Protein AF-A0A958SVJ5-F1 (afdb_monomer)

Foldseek 3Di:
DDDPPPPPPPPDPPPDPPDDQQQWEKEWEAEAPQPDQWKWKDDPVVRDIDIWGADPRRITIDIGRDDFDKIWIGRPPDIDIATDDGRWYKYWYAYPVPGVVRTAIDGGRRD

Solvent-accessible surface area (backbone atoms only — not comparable to full-atom values): 6597 Å² total; per-residue (Å²): 137,91,81,85,80,76,82,81,79,82,76,76,89,75,81,74,76,78,72,74,80,51,76,29,21,42,44,35,37,41,32,44,75,59,83,51,64,39,35,35,44,34,23,84,90,80,66,47,76,44,82,44,66,40,45,96,83,26,37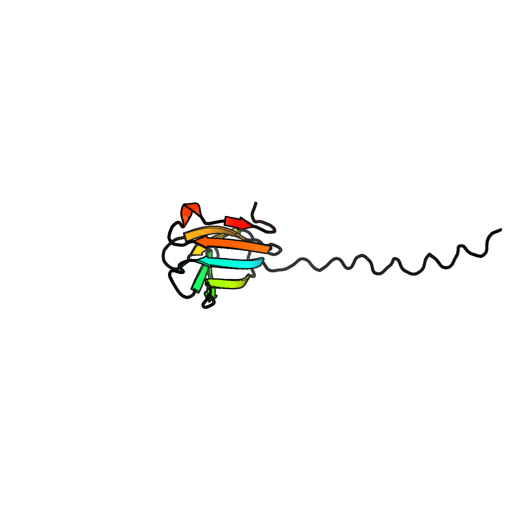,39,76,51,76,43,77,57,72,74,44,73,30,37,40,33,38,86,85,57,72,49,76,47,68,44,38,46,56,24,38,36,36,36,40,33,33,63,89,44,42,90,83,40,60,44,64,36,64,47,75,44,124

Mean predicted aligned error: 7.95 Å

Sequence (111 aa):
MKKLLIIALGLSILACKEEAPKDYVELTGKITNKYGDSIFIQNRGTGYFKSIPLKEDGSFNDTLKVEPGVYTFFDGNETTNLYLKNGYDINMSLDTKMFDETVKYSGTGSE

pLDDT: mean 89.7, std 15.98, range [45.78, 98.69]

Radius of gyration: 21.02 Å; Cα contacts (8 Å, |Δi|>4): 209; chains: 1; bounding box: 38×46×66 Å

Structure (mmCIF, N/CA/C/O backbone):
data_AF-A0A958SVJ5-F1
#
_entry.id   AF-A0A958SVJ5-F1
#
loop_
_atom_site.group_PDB
_atom_site.id
_atom_site.type_symbol
_atom_site.label_atom_id
_atom_site.label_alt_id
_atom_site.label_comp_id
_atom_site.label_asym_id
_atom_site.label_entity_id
_atom_site.label_seq_id
_atom_site.pdbx_PDB_ins_code
_atom_site.Cartn_x
_atom_site.Cartn_y
_atom_site.Cartn_z
_atom_site.occupancy
_atom_site.B_iso_or_equiv
_atom_site.auth_seq_id
_atom_site.auth_comp_id
_atom_site.auth_asym_id
_atom_site.auth_atom_id
_atom_site.pdbx_PDB_model_num
ATOM 1 N N . MET A 1 1 ? -22.305 -37.616 -50.414 1.00 49.81 1 MET A N 1
ATOM 2 C CA . MET A 1 1 ? -21.046 -37.411 -49.660 1.00 49.81 1 MET A CA 1
ATOM 3 C C . MET A 1 1 ? -20.447 -36.051 -50.022 1.00 49.81 1 MET A C 1
ATOM 5 O O . MET A 1 1 ? -20.463 -35.709 -51.196 1.00 49.81 1 MET A O 1
ATOM 9 N N . LYS A 1 2 ? -19.890 -35.333 -49.034 1.00 45.78 2 LYS A N 1
ATOM 10 C CA . LYS A 1 2 ? -18.906 -34.236 -49.190 1.00 45.78 2 LYS A CA 1
ATOM 11 C C . LYS A 1 2 ? -19.368 -32.863 -49.729 1.00 45.78 2 LYS A C 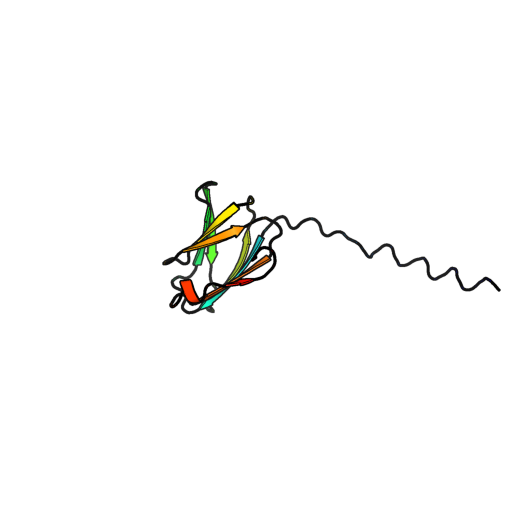1
ATOM 13 O O . LYS A 1 2 ? -18.725 -32.367 -50.641 1.00 45.78 2 LYS A O 1
ATOM 18 N N . LYS A 1 3 ? -20.395 -32.191 -49.185 1.00 48.78 3 LYS A N 1
ATOM 19 C CA . LYS A 1 3 ? -20.558 -30.727 -49.443 1.00 48.78 3 LYS A CA 1
ATOM 20 C C . LYS A 1 3 ? -20.996 -29.853 -48.257 1.00 48.78 3 LYS A C 1
ATOM 22 O O . LYS A 1 3 ? -21.099 -28.648 -48.423 1.00 48.78 3 LYS A O 1
ATOM 27 N N . LEU A 1 4 ? -21.183 -30.413 -47.059 1.00 51.22 4 LEU A N 1
ATOM 28 C CA . LEU A 1 4 ? -21.632 -29.652 -45.877 1.00 51.22 4 LEU A CA 1
ATOM 29 C C . LEU A 1 4 ? -20.542 -29.420 -44.814 1.00 51.22 4 LEU A C 1
ATOM 31 O O . LEU A 1 4 ? -20.840 -28.951 -43.726 1.00 51.22 4 LEU A O 1
ATOM 35 N N . LEU A 1 5 ? -19.275 -29.717 -45.118 1.00 52.84 5 LEU A N 1
ATOM 36 C CA . LEU A 1 5 ? -18.173 -29.651 -44.143 1.00 52.84 5 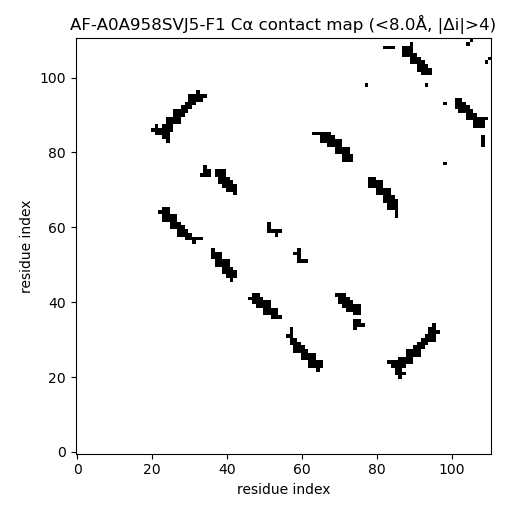LEU A CA 1
ATOM 37 C C . LEU A 1 5 ? -17.290 -28.392 -44.238 1.00 52.84 5 LEU A C 1
ATOM 39 O O . LEU A 1 5 ? -16.290 -28.317 -43.538 1.00 52.84 5 LEU A O 1
ATOM 43 N N . ILE A 1 6 ? -17.619 -27.406 -45.082 1.00 52.81 6 ILE A N 1
ATOM 44 C CA . ILE A 1 6 ? -16.683 -26.302 -45.399 1.00 52.81 6 ILE A CA 1
ATOM 45 C C . ILE A 1 6 ? -17.020 -24.972 -44.688 1.00 52.81 6 ILE A C 1
ATOM 47 O O . ILE A 1 6 ? -16.214 -24.052 -44.705 1.00 52.81 6 ILE A O 1
ATOM 51 N N . ILE A 1 7 ? -18.151 -24.854 -43.981 1.00 51.66 7 ILE A N 1
ATOM 52 C CA . ILE A 1 7 ? -18.566 -23.567 -43.371 1.00 51.66 7 ILE A CA 1
ATOM 53 C C . ILE A 1 7 ? -18.171 -23.445 -41.880 1.00 51.66 7 ILE A C 1
ATOM 55 O O . ILE A 1 7 ? -18.366 -22.405 -41.264 1.00 51.66 7 ILE A O 1
ATOM 59 N N . ALA A 1 8 ? -17.535 -24.461 -41.287 1.00 51.41 8 ALA A N 1
ATOM 60 C CA . ALA A 1 8 ? -17.154 -24.437 -39.866 1.00 51.41 8 ALA A CA 1
ATOM 61 C C . ALA A 1 8 ? -15.734 -23.896 -39.579 1.00 51.41 8 ALA A C 1
ATOM 63 O O . ALA A 1 8 ? -15.308 -23.909 -38.429 1.00 51.41 8 ALA A O 1
ATOM 64 N N . LEU A 1 9 ? -14.984 -23.431 -40.588 1.00 53.94 9 LEU A N 1
ATOM 65 C CA . LEU A 1 9 ? -13.553 -23.103 -40.437 1.00 53.94 9 LEU A CA 1
ATOM 66 C C . LEU A 1 9 ? -13.235 -21.600 -40.285 1.00 53.94 9 LEU A C 1
ATOM 68 O O . LEU A 1 9 ? -12.069 -21.228 -40.242 1.00 53.94 9 LEU A O 1
ATOM 72 N N . GLY A 1 10 ? -14.247 -20.728 -40.233 1.00 55.62 10 GLY A N 1
ATOM 73 C CA . GLY A 1 10 ? -14.058 -19.277 -40.381 1.00 55.62 10 GLY A CA 1
ATOM 74 C C . GLY A 1 10 ? -14.039 -18.421 -39.108 1.00 55.62 10 GLY A C 1
ATOM 75 O O . GLY A 1 10 ? -13.880 -17.213 -39.236 1.00 55.62 10 GLY A O 1
ATOM 76 N N . LEU A 1 11 ? -14.223 -18.978 -37.903 1.00 55.19 11 LEU A N 1
ATOM 77 C CA . LEU A 1 11 ? -14.429 -18.166 -36.682 1.00 55.19 11 LEU A CA 1
ATOM 78 C C . LEU A 1 11 ? -13.370 -18.305 -35.573 1.00 55.19 11 LEU A C 1
ATOM 80 O O . LEU A 1 11 ? -13.531 -17.705 -34.515 1.00 55.19 11 LEU A O 1
ATOM 84 N N . SER A 1 12 ? -12.270 -19.032 -35.774 1.00 58.00 12 SER A N 1
ATOM 85 C CA . SER A 1 12 ? -11.316 -19.311 -34.683 1.00 58.00 12 SER A CA 1
ATOM 86 C C . SER A 1 12 ? -10.185 -18.286 -34.483 1.00 58.00 12 SER A C 1
ATOM 88 O O . SER A 1 12 ? -9.419 -18.427 -33.535 1.00 58.00 12 SER A O 1
ATOM 90 N N . ILE A 1 13 ? -10.065 -17.232 -35.300 1.00 58.31 13 ILE A N 1
ATOM 91 C CA . ILE A 1 13 ? -8.898 -16.318 -35.257 1.00 58.31 13 ILE A CA 1
ATOM 92 C C . ILE A 1 13 ? -9.007 -15.116 -34.298 1.00 58.31 13 ILE A C 1
ATOM 94 O O . ILE A 1 13 ? -8.109 -14.281 -34.281 1.00 58.31 13 ILE A O 1
ATOM 98 N N . LEU A 1 14 ? -10.053 -15.010 -33.472 1.00 56.81 14 LEU A N 1
ATOM 99 C CA . LEU A 1 14 ? -10.176 -13.914 -32.489 1.00 56.81 14 LEU A CA 1
ATOM 100 C C . LEU A 1 14 ? -9.857 -14.321 -31.037 1.00 56.81 14 LEU A C 1
ATOM 102 O O . LEU A 1 14 ? -9.978 -13.492 -30.142 1.00 56.81 14 LEU A O 1
ATOM 106 N N . ALA A 1 15 ? -9.448 -15.569 -30.781 1.00 59.38 15 ALA A N 1
ATOM 107 C CA . ALA A 1 15 ? -9.427 -16.121 -29.420 1.00 59.38 15 ALA A CA 1
ATOM 108 C C . ALA A 1 15 ? -8.140 -15.897 -28.596 1.00 59.38 15 ALA A C 1
ATOM 110 O O . ALA A 1 15 ? -8.130 -16.249 -27.423 1.00 59.38 15 ALA A O 1
ATOM 111 N N . CYS A 1 16 ? -7.086 -15.284 -29.138 1.00 60.28 16 CYS A N 1
ATOM 112 C CA . CYS A 1 16 ? -5.904 -14.921 -28.346 1.00 60.28 16 CYS A CA 1
ATOM 113 C C . CYS A 1 16 ? -5.418 -13.522 -28.724 1.00 60.28 16 CYS A C 1
ATOM 115 O O . CYS A 1 16 ? -4.459 -13.358 -29.474 1.00 60.28 16 CYS A O 1
ATOM 117 N N . LYS A 1 17 ? -6.075 -12.493 -28.185 1.00 59.28 17 LYS A N 1
ATOM 118 C CA . LYS A 1 17 ? -5.341 -11.269 -27.864 1.00 59.28 17 LYS A CA 1
ATOM 119 C C . LYS A 1 17 ? -4.540 -11.610 -26.611 1.00 59.28 17 LYS A C 1
ATOM 121 O O . LYS A 1 17 ? -5.125 -11.706 -25.540 1.00 59.28 17 LYS A O 1
ATOM 126 N N . GLU A 1 18 ? -3.241 -11.866 -26.754 1.00 64.56 18 GLU A N 1
ATOM 127 C CA . GLU A 1 18 ? -2.346 -11.757 -25.602 1.00 64.56 18 GLU A CA 1
ATOM 128 C C . GLU A 1 18 ? -2.477 -10.316 -25.107 1.00 64.56 18 GLU A C 1
ATOM 130 O O . GLU A 1 18 ? -2.146 -9.365 -25.822 1.00 64.56 18 GLU A O 1
ATOM 135 N N . GLU A 1 19 ? -3.090 -10.142 -23.938 1.00 69.38 19 GLU A N 1
ATOM 136 C CA . GLU A 1 19 ? -3.113 -8.847 -23.279 1.00 69.38 19 GLU A CA 1
ATOM 137 C C . GLU A 1 19 ? -1.660 -8.446 -23.025 1.00 69.38 19 GLU A C 1
ATOM 139 O O . GLU A 1 19 ? -0.852 -9.255 -22.562 1.00 69.38 19 GLU A O 1
ATOM 144 N N . ALA A 1 20 ? -1.304 -7.216 -23.405 1.00 77.00 20 ALA A N 1
ATOM 145 C CA . ALA A 1 20 ? 0.040 -6.714 -23.164 1.00 77.00 20 ALA A CA 1
ATOM 146 C C . ALA A 1 20 ? 0.372 -6.878 -21.668 1.00 77.00 20 ALA A C 1
ATOM 148 O O . ALA A 1 20 ? -0.512 -6.633 -20.840 1.00 77.00 20 ALA A O 1
ATOM 149 N N . PRO A 1 21 ? 1.608 -7.277 -21.310 1.00 83.25 21 PRO A N 1
ATOM 150 C CA . PRO A 1 21 ? 1.977 -7.466 -19.915 1.00 83.25 21 PRO A CA 1
ATOM 151 C C . PRO A 1 21 ? 1.639 -6.217 -19.105 1.00 83.25 21 PRO A C 1
ATOM 153 O O . PRO A 1 21 ? 2.061 -5.113 -19.456 1.00 83.25 21 PRO A O 1
ATOM 156 N N . LYS A 1 22 ? 0.864 -6.397 -18.035 1.00 92.69 22 LYS A N 1
ATOM 157 C CA . LYS A 1 22 ? 0.454 -5.313 -17.142 1.00 92.69 22 LYS A CA 1
ATOM 158 C C . LYS A 1 22 ? 1.706 -4.650 -16.552 1.00 92.69 22 LYS A C 1
ATOM 160 O O . LYS A 1 22 ? 2.490 -5.290 -15.857 1.00 92.69 22 LYS A O 1
ATOM 165 N N . ASP A 1 23 ? 1.910 -3.368 -16.856 1.00 96.38 23 ASP A N 1
ATOM 166 C CA . ASP A 1 23 ? 3.134 -2.611 -16.537 1.00 96.38 23 ASP A CA 1
ATOM 167 C C . ASP A 1 23 ? 3.052 -1.853 -15.198 1.00 96.38 23 ASP A C 1
ATOM 169 O O . ASP A 1 23 ? 3.800 -0.906 -14.952 1.00 96.38 23 ASP A O 1
ATOM 173 N N . TYR A 1 24 ? 2.142 -2.281 -14.325 1.00 97.81 24 TYR A N 1
ATOM 174 C CA . TYR A 1 24 ? 1.919 -1.735 -12.992 1.00 97.81 24 TYR A CA 1
ATOM 175 C C . TYR A 1 24 ? 1.449 -2.830 -12.032 1.00 97.81 24 TYR A C 1
ATOM 177 O O . TYR A 1 24 ? 0.972 -3.884 -12.450 1.00 97.81 24 TYR A O 1
ATOM 185 N N . VAL A 1 25 ? 1.582 -2.574 -10.737 1.00 98.38 25 VAL A N 1
ATOM 186 C CA . VAL A 1 25 ? 0.889 -3.313 -9.680 1.00 98.38 25 VAL A CA 1
ATOM 187 C C . VAL A 1 25 ? -0.473 -2.680 -9.464 1.00 98.38 25 VAL A C 1
ATOM 189 O O . VAL A 1 25 ? -0.560 -1.460 -9.335 1.00 98.38 25 VAL A O 1
ATOM 192 N N . GLU A 1 26 ? -1.524 -3.481 -9.379 1.00 98.38 26 GLU A N 1
ATOM 193 C CA . GLU A 1 26 ? -2.793 -3.045 -8.803 1.00 98.38 26 GLU A CA 1
ATOM 194 C C . GLU A 1 26 ? -2.791 -3.374 -7.315 1.00 98.38 26 GLU A C 1
ATOM 196 O O . GLU A 1 26 ? -2.702 -4.537 -6.928 1.00 98.38 26 GLU A O 1
ATOM 201 N N . LEU A 1 27 ? -2.823 -2.337 -6.479 1.00 98.62 27 LEU A N 1
ATOM 202 C CA . LEU A 1 27 ? -2.820 -2.477 -5.033 1.00 98.62 27 LEU A CA 1
ATOM 203 C C . LEU A 1 27 ? -4.167 -2.011 -4.488 1.00 98.62 27 LEU A C 1
ATOM 205 O O . LEU A 1 27 ? -4.518 -0.832 -4.550 1.00 98.62 27 LEU A O 1
ATOM 209 N N . THR A 1 28 ? -4.902 -2.950 -3.911 1.00 98.69 28 THR A N 1
ATOM 210 C CA . THR A 1 28 ? -6.212 -2.719 -3.304 1.00 98.69 28 THR A CA 1
ATOM 211 C C . THR A 1 28 ? -6.199 -3.135 -1.847 1.00 98.69 28 THR A C 1
ATOM 213 O O . THR A 1 28 ? -5.373 -3.940 -1.417 1.00 98.69 28 THR A O 1
ATOM 216 N N . GLY A 1 29 ? -7.140 -2.619 -1.067 1.00 98.25 29 GLY A N 1
ATOM 217 C CA . GLY A 1 29 ? -7.329 -3.156 0.265 1.00 98.25 29 GLY A CA 1
ATOM 218 C C . GLY A 1 29 ? -8.392 -2.472 1.095 1.00 98.25 29 GLY A C 1
ATOM 219 O O . GLY A 1 29 ? -9.063 -1.527 0.668 1.00 98.25 29 GLY A O 1
ATOM 220 N N . LYS A 1 30 ? -8.542 -2.997 2.308 1.00 98.56 30 LYS A N 1
ATOM 221 C CA . LYS A 1 30 ? -9.494 -2.540 3.315 1.00 98.56 30 LYS A CA 1
ATOM 222 C C . LYS A 1 30 ? -8.836 -2.545 4.687 1.00 98.56 30 LYS A C 1
ATOM 224 O O . LYS A 1 30 ? -8.352 -3.581 5.137 1.00 98.56 30 LYS A O 1
ATOM 229 N N . ILE A 1 31 ? -8.879 -1.394 5.350 1.00 98.25 31 ILE A N 1
ATOM 230 C CA . ILE A 1 31 ? -8.333 -1.202 6.692 1.00 98.25 31 ILE A CA 1
ATOM 231 C C . ILE A 1 31 ? -9.472 -0.865 7.651 1.00 98.25 31 ILE A C 1
ATOM 233 O O . ILE A 1 31 ? -10.205 0.102 7.433 1.00 98.25 31 ILE A O 1
ATOM 237 N N . THR A 1 32 ? -9.632 -1.645 8.716 1.00 98.19 32 THR A N 1
ATOM 238 C CA . THR A 1 32 ? -10.515 -1.311 9.841 1.00 98.19 32 THR A CA 1
ATOM 239 C C . THR A 1 32 ? -9.729 -0.601 10.937 1.00 98.19 32 THR A C 1
ATOM 241 O O . THR A 1 32 ? -8.520 -0.769 11.063 1.00 98.19 32 THR A O 1
ATOM 244 N N . ASN A 1 33 ? -10.420 0.241 11.716 1.00 96.88 33 ASN A N 1
ATOM 245 C CA . ASN A 1 33 ? -9.809 1.076 12.758 1.00 96.88 33 ASN A CA 1
ATOM 246 C C . ASN A 1 33 ? -8.656 1.973 12.242 1.00 96.88 33 ASN A C 1
ATOM 248 O O . ASN A 1 33 ? -7.711 2.233 12.981 1.00 96.88 33 ASN A O 1
ATOM 252 N N . LYS A 1 34 ? -8.731 2.452 10.987 1.00 94.62 34 LYS A N 1
ATOM 253 C CA . LYS A 1 34 ? -7.667 3.229 10.319 1.00 94.62 34 LYS A CA 1
ATOM 254 C C . LYS A 1 34 ? -7.003 4.270 11.239 1.00 94.62 34 LYS A C 1
ATOM 256 O O . LYS A 1 34 ? -7.694 5.048 11.894 1.00 94.62 34 LYS A O 1
ATOM 261 N N . TYR A 1 35 ? -5.669 4.277 11.270 1.00 93.94 35 TYR A N 1
ATOM 262 C CA . TYR A 1 35 ? -4.894 5.202 12.102 1.00 93.94 35 TYR A CA 1
ATOM 263 C C . TYR A 1 35 ? -4.884 6.629 11.533 1.00 93.94 35 TYR A C 1
ATOM 265 O O . TYR A 1 35 ? -5.040 7.602 12.269 1.00 93.94 35 TYR A O 1
ATOM 273 N N . GLY A 1 36 ? -4.749 6.754 10.212 1.00 93.69 36 GLY A N 1
ATOM 274 C CA . GLY A 1 36 ? -4.818 8.022 9.489 1.00 93.69 36 GLY A CA 1
ATOM 275 C C . GLY A 1 36 ? -5.687 7.930 8.237 1.00 93.69 36 GLY A C 1
ATOM 276 O O . GLY A 1 36 ? -6.319 6.911 7.967 1.00 93.69 36 GLY A O 1
ATOM 277 N N . ASP A 1 37 ? -5.699 9.001 7.445 1.00 97.12 37 ASP A N 1
ATOM 278 C CA . ASP A 1 37 ? -6.479 9.086 6.201 1.00 97.12 37 ASP A CA 1
ATOM 279 C C . ASP A 1 37 ? -5.696 8.656 4.955 1.00 97.12 37 ASP A C 1
ATOM 281 O O . ASP A 1 37 ? -6.158 8.820 3.826 1.00 97.12 37 ASP A O 1
ATOM 285 N N . SER A 1 38 ? -4.484 8.131 5.115 1.00 98.19 38 SER A N 1
ATOM 286 C CA . SER A 1 38 ? -3.652 7.658 4.009 1.00 98.19 38 SER A CA 1
ATOM 287 C C . SER A 1 38 ? -2.705 6.565 4.474 1.00 98.19 38 SER A C 1
ATOM 289 O O . SER A 1 38 ? -2.310 6.538 5.638 1.00 98.19 38 SER A O 1
ATOM 291 N N . ILE A 1 39 ? -2.309 5.709 3.538 1.00 98.50 39 ILE A N 1
ATOM 292 C CA . ILE A 1 39 ? -1.190 4.783 3.701 1.00 98.50 39 ILE A CA 1
ATOM 293 C C . ILE A 1 39 ? -0.053 5.172 2.771 1.00 98.50 39 ILE A C 1
ATOM 295 O O . ILE A 1 39 ? -0.243 5.905 1.795 1.00 98.50 39 ILE A O 1
ATOM 299 N N . PHE A 1 40 ? 1.138 4.669 3.065 1.00 98.56 40 PHE A N 1
ATOM 300 C CA . PHE A 1 40 ? 2.349 5.010 2.339 1.00 98.56 40 PHE A CA 1
ATOM 301 C C . PHE A 1 40 ? 3.067 3.752 1.867 1.00 98.56 40 PHE A C 1
ATOM 303 O O . PHE A 1 40 ? 3.338 2.854 2.662 1.00 98.56 40 PHE A O 1
ATOM 310 N N . ILE A 1 41 ? 3.417 3.720 0.582 1.00 98.69 41 ILE A N 1
ATOM 311 C CA . ILE A 1 41 ? 4.244 2.676 -0.028 1.00 98.69 41 ILE A CA 1
ATOM 312 C C . ILE A 1 41 ? 5.614 3.263 -0.331 1.00 98.69 41 ILE A C 1
ATOM 314 O O . ILE A 1 41 ? 5.723 4.275 -1.027 1.00 98.69 41 ILE A O 1
ATOM 318 N N . GLN A 1 42 ? 6.664 2.645 0.201 1.00 98.31 42 GLN A N 1
ATOM 319 C CA . GLN A 1 42 ? 8.007 3.218 0.175 1.00 98.31 42 GLN A CA 1
ATOM 320 C C . GLN A 1 42 ? 9.062 2.172 -0.168 1.00 98.31 42 GLN A C 1
ATOM 322 O O . GLN A 1 42 ? 8.989 1.036 0.286 1.00 98.31 42 GLN A O 1
ATOM 327 N N . ASN A 1 43 ? 10.091 2.569 -0.910 1.00 98.25 43 ASN A N 1
ATOM 328 C CA . ASN A 1 43 ? 11.322 1.797 -1.044 1.00 98.25 43 ASN A CA 1
ATOM 329 C C . ASN A 1 43 ? 12.505 2.750 -0.883 1.00 98.25 43 ASN A C 1
ATOM 331 O O . ASN A 1 43 ? 12.812 3.548 -1.765 1.00 98.25 43 ASN A O 1
ATOM 335 N N . ARG A 1 44 ? 13.175 2.673 0.272 1.00 94.00 44 ARG A N 1
ATOM 336 C CA . ARG A 1 44 ? 14.303 3.558 0.602 1.00 94.00 44 ARG A CA 1
ATOM 337 C C . ARG A 1 44 ? 15.525 3.326 -0.289 1.00 94.00 44 ARG A C 1
ATOM 339 O O . ARG A 1 44 ? 16.301 4.253 -0.475 1.00 94.00 44 ARG A O 1
ATOM 346 N N . GLY A 1 45 ? 15.689 2.119 -0.835 1.00 95.50 45 GLY A N 1
ATOM 347 C CA . GLY A 1 45 ? 16.797 1.785 -1.731 1.00 95.50 45 GLY A CA 1
ATOM 348 C C . GLY A 1 45 ? 16.679 2.464 -3.095 1.00 95.50 45 GLY A C 1
ATOM 349 O O . GLY A 1 45 ? 17.687 2.871 -3.661 1.00 95.50 45 GLY A O 1
ATOM 350 N N . THR A 1 46 ? 15.453 2.628 -3.600 1.00 96.25 46 THR A N 1
ATOM 351 C CA . THR A 1 46 ? 15.175 3.301 -4.882 1.00 96.25 46 THR A CA 1
ATOM 352 C C . THR A 1 46 ? 14.722 4.754 -4.725 1.00 96.25 46 THR A C 1
ATOM 354 O O . THR A 1 46 ? 14.654 5.484 -5.710 1.00 96.25 46 THR A O 1
ATOM 357 N N . GLY A 1 47 ? 14.396 5.187 -3.502 1.00 97.06 47 GLY A N 1
ATOM 358 C CA . GLY A 1 47 ? 13.795 6.495 -3.225 1.00 97.06 47 GLY A CA 1
ATOM 359 C C . GLY A 1 47 ? 12.306 6.578 -3.580 1.00 97.06 47 GLY A C 1
ATOM 360 O O . GLY A 1 47 ? 11.736 7.667 -3.564 1.00 97.06 47 GLY A O 1
ATOM 361 N N . TYR A 1 48 ? 11.665 5.451 -3.902 1.00 98.31 48 TYR A N 1
ATOM 362 C CA . TYR A 1 48 ? 10.242 5.413 -4.224 1.00 98.31 48 TYR A CA 1
ATOM 363 C C . TYR A 1 48 ? 9.386 5.793 -3.014 1.00 98.31 48 TYR A C 1
ATOM 365 O O . TYR A 1 48 ? 9.580 5.267 -1.914 1.00 98.31 48 TYR A O 1
ATOM 373 N N . PHE A 1 49 ? 8.385 6.639 -3.248 1.00 98.19 49 PHE A N 1
ATOM 374 C CA . PHE A 1 49 ? 7.387 7.026 -2.262 1.00 98.19 49 PHE A CA 1
ATOM 375 C C . PHE A 1 49 ? 6.036 7.254 -2.945 1.00 98.19 49 PHE A C 1
ATOM 377 O O . PHE A 1 49 ? 5.943 8.008 -3.915 1.00 98.19 49 PHE A O 1
ATOM 384 N N . LYS A 1 50 ? 4.978 6.643 -2.413 1.00 98.38 50 LYS A N 1
ATOM 385 C CA . LYS A 1 50 ? 3.592 6.874 -2.824 1.00 98.38 50 LYS A CA 1
ATOM 386 C C . LYS A 1 50 ? 2.721 7.041 -1.585 1.00 98.38 50 LYS A C 1
ATOM 388 O O . LYS A 1 50 ? 2.766 6.197 -0.697 1.00 98.38 50 LYS A O 1
ATOM 393 N N . SER A 1 51 ? 1.923 8.105 -1.554 1.00 98.50 51 SER A N 1
ATOM 394 C CA . SER A 1 51 ? 0.821 8.273 -0.601 1.00 98.50 51 SER A CA 1
ATOM 395 C C . SER A 1 51 ? -0.482 7.858 -1.276 1.00 98.50 51 SER A C 1
ATOM 397 O O . SER A 1 51 ? -0.731 8.277 -2.409 1.00 98.50 51 SER A O 1
ATOM 399 N N . ILE A 1 52 ? -1.283 7.036 -0.601 1.00 98.62 52 ILE A N 1
ATOM 400 C CA . ILE A 1 52 ? -2.558 6.523 -1.105 1.00 98.62 52 ILE A CA 1
ATOM 401 C C . ILE A 1 52 ? -3.651 6.894 -0.097 1.00 98.62 52 ILE A C 1
ATOM 403 O O . ILE A 1 52 ? -3.615 6.401 1.035 1.00 98.62 52 ILE A O 1
ATOM 407 N N . PRO A 1 53 ? -4.618 7.752 -0.467 1.00 98.38 53 PRO A N 1
ATOM 408 C CA . PRO A 1 53 ? -5.687 8.147 0.435 1.00 98.38 53 PRO A CA 1
ATOM 409 C C . PRO A 1 53 ? -6.638 6.981 0.711 1.00 98.38 53 PRO A C 1
ATOM 411 O O . PRO A 1 53 ? -7.013 6.226 -0.190 1.00 98.38 53 PRO A O 1
ATOM 414 N N . LEU A 1 54 ? -7.066 6.872 1.964 1.00 98.44 54 LEU A N 1
ATOM 415 C CA . LEU A 1 54 ? -8.126 5.966 2.378 1.00 98.44 54 LEU A CA 1
ATOM 416 C C . LEU A 1 54 ? -9.480 6.649 2.191 1.00 98.44 54 LEU A C 1
ATOM 418 O O . LEU A 1 54 ? -9.656 7.825 2.513 1.00 98.44 54 LEU A O 1
ATOM 422 N N . LYS A 1 55 ? -10.475 5.894 1.729 1.00 98.50 55 LYS A N 1
ATOM 423 C CA . LYS A 1 55 ? -11.871 6.335 1.792 1.00 98.50 55 LYS A CA 1
ATOM 424 C C . LYS A 1 55 ? -12.350 6.373 3.248 1.00 98.50 55 LYS A C 1
ATOM 426 O O . LYS A 1 55 ? -11.702 5.846 4.154 1.00 98.50 55 LYS A O 1
ATOM 431 N N . GLU A 1 56 ? -13.514 6.978 3.480 1.00 97.56 56 GLU A N 1
ATOM 432 C CA . GLU A 1 56 ? -14.135 7.042 4.814 1.00 97.56 56 GLU A CA 1
ATOM 433 C C . GLU A 1 56 ? -14.317 5.648 5.428 1.00 97.56 56 GLU A C 1
ATOM 435 O O . GLU A 1 56 ? -14.036 5.438 6.604 1.00 97.56 56 GLU A O 1
ATOM 440 N N . ASP A 1 57 ? -14.679 4.672 4.597 1.00 97.50 57 ASP A N 1
ATOM 441 C CA . ASP A 1 57 ? -14.843 3.282 5.001 1.00 97.50 57 ASP A CA 1
ATOM 442 C C . ASP A 1 57 ? -13.510 2.527 5.193 1.00 97.50 57 ASP A C 1
ATOM 444 O O . ASP A 1 57 ? -13.529 1.340 5.510 1.00 97.50 57 ASP A O 1
ATOM 448 N N . GLY A 1 58 ? -12.361 3.167 4.966 1.00 98.25 58 GLY A N 1
ATOM 449 C CA . GLY A 1 58 ? -11.032 2.562 5.071 1.00 98.25 58 GLY A CA 1
ATOM 450 C C . GLY A 1 58 ? -10.602 1.732 3.859 1.00 98.25 58 GLY A C 1
ATOM 451 O O . GLY A 1 58 ? -9.567 1.069 3.915 1.00 98.25 58 GLY A O 1
ATOM 452 N N . SER A 1 59 ? -11.375 1.721 2.766 1.00 98.62 59 SER A N 1
ATOM 453 C CA . SER A 1 59 ? -10.942 1.080 1.518 1.00 98.62 59 SER A CA 1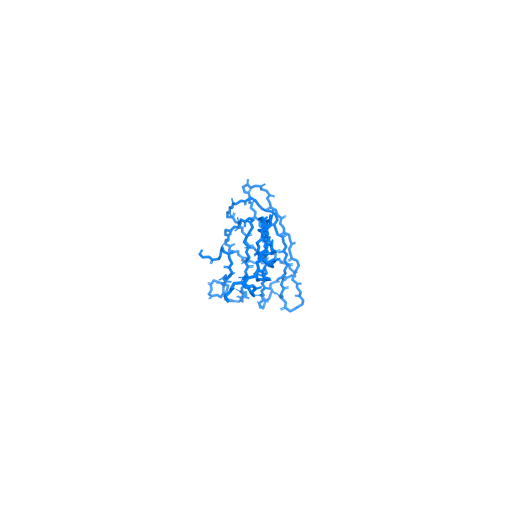
ATOM 454 C C . SER A 1 59 ? -9.975 1.959 0.725 1.00 98.62 59 SER A C 1
ATOM 456 O O . SER A 1 59 ? -10.057 3.190 0.764 1.00 98.62 59 SER A O 1
ATOM 458 N N . PHE A 1 60 ? -9.084 1.325 -0.035 1.00 98.62 60 PHE A N 1
ATOM 459 C CA . PHE A 1 60 ? -8.182 1.995 -0.968 1.00 98.62 60 PHE A CA 1
ATOM 460 C C . PHE A 1 60 ? -7.961 1.169 -2.236 1.00 98.62 60 PHE A C 1
ATOM 462 O O . PHE A 1 60 ? -8.145 -0.049 -2.254 1.00 98.62 60 PHE A O 1
ATOM 469 N N . ASN A 1 61 ? -7.601 1.863 -3.313 1.00 98.31 61 ASN A N 1
ATOM 470 C CA . ASN A 1 61 ? -7.220 1.280 -4.594 1.00 98.31 61 ASN A CA 1
ATOM 471 C C . ASN A 1 61 ? -6.282 2.257 -5.308 1.00 98.31 61 ASN A C 1
ATOM 473 O O . ASN A 1 61 ? -6.617 3.437 -5.429 1.00 98.31 61 ASN A O 1
ATOM 477 N N . ASP A 1 62 ? -5.135 1.773 -5.769 1.00 98.56 62 ASP A N 1
ATOM 478 C CA . ASP A 1 62 ? -4.203 2.534 -6.592 1.00 98.56 62 ASP A CA 1
ATOM 479 C C . ASP A 1 62 ? -3.408 1.605 -7.526 1.00 98.56 62 ASP A C 1
ATOM 481 O O . ASP A 1 62 ? -3.304 0.396 -7.319 1.00 98.56 62 ASP A O 1
ATOM 485 N N . THR A 1 63 ? -2.789 2.201 -8.539 1.00 98.12 63 THR A N 1
ATOM 486 C CA . THR A 1 63 ? -1.849 1.544 -9.446 1.00 98.12 63 THR A CA 1
ATOM 487 C C . THR A 1 63 ? -0.433 2.051 -9.198 1.00 98.12 63 THR A C 1
ATOM 489 O O . THR A 1 63 ? -0.191 3.263 -9.150 1.00 98.12 63 THR A O 1
ATOM 492 N N . LEU A 1 64 ? 0.527 1.138 -9.069 1.00 98.31 64 LEU A N 1
ATOM 493 C CA . LEU A 1 64 ? 1.916 1.452 -8.741 1.00 98.31 64 LEU A CA 1
ATOM 494 C C . LEU A 1 64 ? 2.837 0.982 -9.864 1.00 98.31 64 LEU A C 1
ATOM 496 O O . LEU A 1 64 ? 2.950 -0.212 -10.115 1.00 98.31 64 LEU A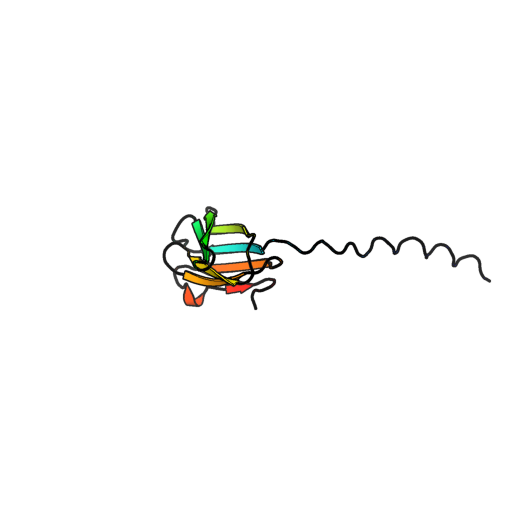 O 1
ATOM 500 N N . LYS A 1 65 ? 3.533 1.915 -10.516 1.00 97.88 65 LYS A N 1
ATOM 501 C CA . LYS A 1 65 ? 4.658 1.575 -11.396 1.00 97.88 65 LYS A CA 1
ATOM 502 C C . LYS A 1 65 ? 5.914 1.440 -10.554 1.00 97.88 65 LYS A C 1
ATOM 504 O O . LYS A 1 65 ? 6.338 2.416 -9.936 1.00 97.88 65 LYS A O 1
ATOM 509 N N . VAL A 1 66 ? 6.462 0.233 -10.497 1.00 97.62 66 VAL A N 1
ATOM 510 C CA . VAL A 1 66 ? 7.550 -0.133 -9.585 1.00 97.62 66 VAL A CA 1
ATOM 511 C C . VAL A 1 66 ? 8.599 -0.983 -10.290 1.00 97.62 66 VAL A C 1
ATOM 513 O O . VAL A 1 66 ? 8.298 -1.695 -11.246 1.00 97.62 66 VAL A O 1
ATOM 516 N N . GLU A 1 67 ? 9.826 -0.938 -9.783 1.00 97.62 67 GLU A N 1
ATOM 517 C CA . GLU A 1 67 ? 10.813 -1.975 -10.080 1.00 97.62 67 GLU A CA 1
ATOM 518 C C . GLU A 1 67 ? 10.572 -3.174 -9.149 1.00 97.62 67 GLU A C 1
ATOM 520 O O . GLU A 1 67 ? 10.124 -2.971 -8.016 1.00 97.62 67 GLU A O 1
ATOM 525 N N . PRO A 1 68 ? 10.860 -4.418 -9.574 1.00 97.44 68 PRO A N 1
ATOM 526 C CA . PRO A 1 68 ? 10.694 -5.586 -8.717 1.00 97.44 68 PRO A CA 1
ATOM 527 C C . PRO A 1 68 ? 11.512 -5.460 -7.422 1.00 97.44 68 PRO A C 1
ATOM 529 O O . PRO A 1 68 ? 12.733 -5.297 -7.470 1.00 97.44 68 PRO A O 1
ATOM 532 N N . GLY A 1 69 ? 10.872 -5.564 -6.257 1.00 97.69 69 GLY A N 1
ATOM 533 C CA . GLY A 1 69 ? 11.581 -5.431 -4.985 1.00 97.69 69 GLY A CA 1
ATOM 534 C C . GLY A 1 69 ? 10.692 -5.443 -3.750 1.00 97.69 69 GLY A C 1
ATOM 535 O O . GLY A 1 69 ? 9.470 -5.507 -3.837 1.00 97.69 69 GLY A O 1
ATOM 536 N N . VAL A 1 70 ? 11.327 -5.369 -2.579 1.00 97.81 70 VAL A N 1
ATOM 537 C CA . VAL A 1 70 ? 10.631 -5.240 -1.292 1.00 97.81 70 VAL A CA 1
ATOM 538 C C . VAL A 1 70 ? 10.316 -3.771 -1.034 1.00 97.81 70 VAL A C 1
ATOM 540 O O . VAL A 1 70 ? 11.203 -2.917 -1.066 1.00 97.81 70 VAL A O 1
ATOM 543 N N . TYR A 1 71 ? 9.047 -3.499 -0.766 1.00 98.56 71 TYR A N 1
ATOM 544 C CA . TYR A 1 71 ? 8.522 -2.201 -0.377 1.00 98.56 71 TYR A CA 1
ATOM 545 C C . TYR A 1 71 ? 8.004 -2.277 1.057 1.00 98.56 71 TYR A C 1
ATOM 547 O O . TYR A 1 71 ? 7.648 -3.345 1.552 1.00 98.56 71 TYR A O 1
ATOM 555 N N . THR A 1 72 ? 7.946 -1.127 1.714 1.00 98.56 72 THR A N 1
ATOM 556 C CA . THR A 1 72 ? 7.324 -0.957 3.022 1.00 98.56 72 THR A CA 1
ATOM 557 C C . THR A 1 72 ? 5.948 -0.337 2.838 1.00 98.56 72 THR A C 1
ATOM 559 O O . THR A 1 72 ? 5.830 0.739 2.248 1.00 98.56 7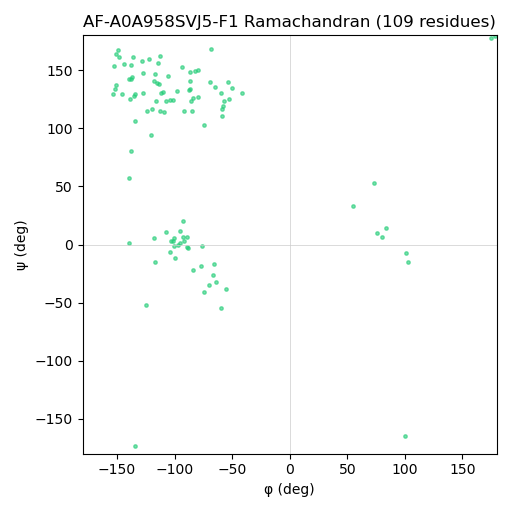2 THR A O 1
ATOM 562 N N . PHE A 1 73 ? 4.929 -1.007 3.363 1.00 98.38 73 PHE A N 1
ATOM 563 C CA . PHE A 1 73 ? 3.616 -0.442 3.641 1.00 98.38 73 PHE A CA 1
ATOM 564 C C . PHE A 1 73 ? 3.640 0.176 5.040 1.00 98.38 73 PHE A C 1
ATOM 566 O O . PHE A 1 73 ? 4.109 -0.452 5.988 1.00 98.38 73 PHE A O 1
ATOM 573 N N . PHE A 1 74 ? 3.136 1.398 5.167 1.00 98.06 74 PHE A N 1
ATOM 574 C CA . PHE A 1 74 ? 3.054 2.135 6.424 1.00 98.06 74 PHE A CA 1
ATOM 575 C C . PHE A 1 74 ? 1.679 2.788 6.550 1.00 98.06 74 PHE A C 1
ATOM 577 O O . PHE A 1 74 ? 1.272 3.514 5.643 1.00 98.06 74 PHE A O 1
ATOM 584 N N . ASP A 1 75 ? 0.984 2.571 7.665 1.00 96.44 75 ASP A N 1
ATOM 585 C CA . ASP A 1 75 ? -0.355 3.135 7.906 1.00 96.44 75 ASP A CA 1
ATOM 586 C C . ASP A 1 75 ? -0.349 4.456 8.704 1.00 96.44 75 ASP A C 1
ATOM 588 O O . ASP A 1 75 ? -1.404 5.021 8.994 1.00 96.44 75 ASP A O 1
ATOM 592 N N . GLY A 1 76 ? 0.841 4.955 9.056 1.00 94.69 76 GLY A N 1
ATOM 593 C CA . GLY A 1 76 ? 1.033 6.120 9.922 1.00 94.69 76 GLY A CA 1
ATOM 594 C C . GLY A 1 76 ? 1.446 5.772 11.357 1.00 94.69 76 GLY A C 1
ATOM 595 O O . GLY A 1 76 ? 1.955 6.653 12.052 1.00 94.69 76 GLY A O 1
ATOM 596 N N . ASN A 1 77 ? 1.295 4.513 11.772 1.00 96.44 77 ASN A N 1
ATOM 597 C CA . ASN A 1 77 ? 1.694 3.999 13.082 1.00 96.44 77 ASN A CA 1
ATOM 598 C C . ASN A 1 77 ? 2.642 2.799 12.955 1.00 96.44 77 ASN A C 1
ATOM 600 O O . ASN A 1 77 ? 3.743 2.817 13.501 1.00 96.44 77 ASN A O 1
ATOM 604 N N . GLU A 1 78 ? 2.252 1.798 12.171 1.00 97.62 78 GLU A N 1
ATOM 605 C CA . GLU A 1 78 ? 2.940 0.518 12.033 1.00 97.62 78 GLU A CA 1
ATOM 606 C C . GLU A 1 78 ? 3.217 0.162 10.573 1.00 97.62 78 GLU A C 1
ATOM 608 O O . GLU A 1 78 ? 2.620 0.686 9.625 1.00 97.62 78 GLU A O 1
ATOM 613 N N . THR A 1 79 ? 4.208 -0.709 10.386 1.00 97.38 79 THR A N 1
ATOM 614 C CA . THR A 1 79 ? 4.734 -1.056 9.066 1.00 97.38 79 THR A CA 1
ATOM 615 C C . THR A 1 79 ? 4.763 -2.549 8.839 1.00 97.38 79 THR A C 1
ATOM 617 O O . THR A 1 79 ? 5.110 -3.315 9.730 1.00 97.38 79 THR A O 1
ATOM 620 N N . THR A 1 80 ? 4.567 -2.938 7.588 1.00 97.62 80 THR A N 1
ATOM 621 C CA . THR A 1 80 ? 4.839 -4.287 7.091 1.00 97.62 80 THR A CA 1
ATOM 622 C C . THR A 1 80 ? 5.540 -4.199 5.742 1.00 97.62 80 THR A C 1
ATOM 624 O O . THR A 1 80 ? 5.518 -3.159 5.079 1.00 97.62 80 THR A O 1
ATOM 627 N N . ASN A 1 81 ? 6.193 -5.279 5.333 1.00 96.81 81 ASN A N 1
ATOM 628 C CA . ASN A 1 81 ? 6.869 -5.349 4.048 1.00 96.81 81 ASN A CA 1
ATOM 629 C C . ASN A 1 81 ? 6.066 -6.211 3.075 1.00 96.81 81 ASN A C 1
ATOM 631 O O . ASN A 1 81 ? 5.485 -7.221 3.461 1.00 96.81 81 ASN A O 1
ATOM 635 N N . LEU A 1 82 ? 6.088 -5.827 1.803 1.00 96.31 82 LEU A N 1
ATOM 636 C CA . LEU A 1 82 ? 5.481 -6.568 0.704 1.00 96.31 82 LEU A CA 1
ATOM 637 C C . LEU A 1 82 ? 6.393 -6.521 -0.520 1.00 96.31 82 LEU A C 1
ATOM 639 O O . LEU A 1 82 ? 7.040 -5.505 -0.790 1.00 96.31 82 LEU A O 1
ATOM 643 N N . TYR A 1 83 ? 6.467 -7.627 -1.255 1.00 97.31 83 TYR A N 1
ATOM 644 C CA . TYR A 1 83 ? 7.204 -7.675 -2.510 1.00 97.31 83 TYR A CA 1
ATOM 645 C C . TYR A 1 83 ? 6.302 -7.197 -3.648 1.00 97.31 83 TYR A C 1
ATOM 647 O O . TYR A 1 83 ? 5.221 -7.741 -3.860 1.00 97.31 83 TYR A O 1
ATOM 655 N N . LEU A 1 84 ? 6.741 -6.178 -4.382 1.00 98.12 84 LEU A N 1
ATOM 656 C CA . LEU A 1 84 ? 5.995 -5.599 -5.493 1.00 98.12 84 LEU A CA 1
ATOM 657 C C . LEU A 1 84 ? 6.746 -5.816 -6.802 1.00 98.12 84 LEU A C 1
ATOM 659 O O . LEU A 1 84 ? 7.962 -5.643 -6.865 1.00 98.12 84 LEU A O 1
ATOM 663 N N . LYS A 1 85 ? 6.006 -6.155 -7.856 1.00 97.69 85 LYS A N 1
ATOM 664 C CA . LYS A 1 85 ? 6.500 -6.286 -9.226 1.00 97.69 85 LYS A CA 1
ATOM 665 C C . LYS A 1 85 ? 5.360 -5.984 -10.193 1.00 97.69 85 LYS A C 1
ATOM 667 O O . LYS A 1 85 ? 4.265 -6.507 -10.017 1.00 97.69 85 LYS A O 1
ATOM 672 N N . ASN A 1 86 ? 5.619 -5.168 -11.217 1.00 97.81 86 ASN A N 1
ATOM 673 C CA . ASN A 1 86 ? 4.622 -4.874 -12.251 1.00 97.81 86 ASN A CA 1
ATOM 674 C C . ASN A 1 86 ? 4.014 -6.172 -12.808 1.00 97.81 86 ASN A C 1
ATOM 676 O O . ASN A 1 86 ? 4.736 -7.135 -13.082 1.00 97.81 86 ASN A O 1
ATOM 680 N N . GLY A 1 87 ? 2.690 -6.184 -12.939 1.00 96.81 87 GLY A N 1
ATOM 681 C CA . GLY A 1 87 ? 1.905 -7.363 -13.290 1.00 96.81 87 GLY A CA 1
ATOM 682 C C . GLY A 1 87 ? 1.213 -8.040 -12.110 1.00 96.81 87 GLY A C 1
ATOM 683 O O . GLY A 1 87 ? 0.432 -8.956 -12.341 1.00 96.81 87 GLY A O 1
ATOM 684 N N . TYR A 1 88 ? 1.483 -7.611 -10.874 1.00 97.75 88 TYR A N 1
ATOM 685 C CA . TYR A 1 88 ? 0.828 -8.147 -9.678 1.00 97.75 88 TYR A CA 1
ATOM 686 C C . TYR A 1 88 ? -0.498 -7.446 -9.366 1.00 97.75 88 TYR A C 1
ATOM 688 O O . TYR A 1 88 ? -0.643 -6.238 -9.571 1.00 97.75 88 TYR A O 1
ATOM 696 N N . ASP A 1 89 ? -1.413 -8.217 -8.785 1.00 97.81 89 ASP A N 1
ATOM 697 C CA . ASP A 1 89 ? -2.710 -7.802 -8.261 1.00 97.81 89 ASP A CA 1
ATOM 698 C C . ASP A 1 89 ? -2.748 -8.149 -6.782 1.00 97.81 89 ASP A C 1
ATOM 700 O O . ASP A 1 89 ? -3.071 -9.273 -6.406 1.00 97.81 89 ASP A O 1
ATOM 704 N N . ILE A 1 90 ? -2.395 -7.192 -5.932 1.00 98.12 90 ILE A N 1
ATOM 705 C CA . ILE A 1 90 ? -2.298 -7.414 -4.493 1.00 98.12 90 ILE A CA 1
ATOM 706 C C . ILE A 1 90 ? -3.513 -6.790 -3.818 1.00 98.12 90 ILE A C 1
ATOM 708 O O . ILE A 1 90 ? -3.782 -5.594 -3.947 1.00 98.12 90 ILE A O 1
ATOM 712 N N . ASN A 1 91 ? -4.232 -7.601 -3.053 1.00 98.38 91 ASN A N 1
ATOM 713 C CA . ASN A 1 91 ? -5.285 -7.161 -2.152 1.00 98.38 91 ASN A CA 1
ATOM 714 C C . ASN A 1 91 ? -4.855 -7.381 -0.698 1.00 98.38 91 ASN A C 1
ATOM 716 O O . ASN A 1 91 ? -4.413 -8.474 -0.343 1.00 98.38 91 ASN A O 1
ATOM 720 N N . MET A 1 92 ? -5.003 -6.349 0.133 1.00 97.75 92 MET A N 1
ATOM 721 C CA . MET A 1 92 ? -4.706 -6.373 1.564 1.00 97.75 92 MET A CA 1
ATOM 722 C C . MET A 1 92 ? -5.971 -6.213 2.422 1.00 97.75 92 MET A C 1
ATOM 724 O O . MET A 1 92 ? -6.779 -5.310 2.198 1.00 97.75 92 MET A O 1
ATOM 728 N N . SER A 1 93 ? -6.071 -6.989 3.504 1.00 98.25 93 SER A N 1
ATOM 729 C CA . SER A 1 93 ? -6.959 -6.688 4.637 1.00 98.25 93 SER A CA 1
ATOM 730 C C . SER A 1 93 ? -6.158 -6.475 5.918 1.00 98.25 93 SER A C 1
ATOM 732 O O . SER A 1 93 ? -5.206 -7.217 6.158 1.00 98.25 93 SER A O 1
ATOM 734 N N . LEU A 1 94 ? -6.566 -5.511 6.743 1.00 98.19 94 LEU A N 1
ATOM 735 C CA . LEU A 1 94 ? -5.875 -5.164 7.986 1.00 98.19 94 LEU A CA 1
ATOM 736 C C . LEU A 1 94 ? -6.847 -4.595 9.031 1.00 98.19 94 LEU A C 1
ATOM 738 O O . LEU A 1 94 ? -7.660 -3.733 8.702 1.00 98.19 94 LEU A O 1
ATOM 742 N N . ASP A 1 95 ? -6.715 -5.017 10.288 1.00 97.94 95 ASP A N 1
ATOM 743 C CA . ASP A 1 95 ? -7.230 -4.296 11.455 1.00 97.94 95 ASP A CA 1
ATOM 744 C C . ASP A 1 95 ? -6.054 -3.708 12.239 1.00 97.94 95 ASP A C 1
ATOM 746 O O . ASP A 1 95 ? -5.248 -4.439 12.811 1.00 97.94 95 ASP A O 1
ATOM 750 N N . THR A 1 96 ? -5.957 -2.381 12.293 1.00 96.62 96 THR A N 1
ATOM 751 C CA . THR A 1 96 ? -4.809 -1.698 12.917 1.00 96.62 96 THR A CA 1
ATOM 752 C C . THR A 1 96 ? -4.698 -1.929 14.427 1.00 96.62 96 THR A C 1
ATOM 754 O O . THR A 1 96 ? -3.643 -1.685 14.999 1.00 96.62 96 THR A O 1
ATOM 757 N N . LYS A 1 97 ? -5.757 -2.404 15.104 1.00 96.56 97 LYS A N 1
ATOM 758 C CA . LYS A 1 97 ? -5.695 -2.741 16.539 1.00 96.56 97 LYS A CA 1
ATOM 759 C C . LYS A 1 97 ? -5.004 -4.074 16.820 1.00 96.56 97 LYS A C 1
ATOM 761 O O . LYS A 1 97 ? -4.651 -4.330 17.967 1.00 96.56 97 LYS A O 1
ATOM 766 N N . MET A 1 98 ? -4.892 -4.930 15.809 1.00 96.38 98 MET A N 1
ATOM 767 C CA . MET A 1 98 ? -4.282 -6.260 15.866 1.00 96.38 98 MET A CA 1
ATOM 768 C C . MET A 1 98 ? -3.467 -6.446 14.584 1.00 96.38 98 MET A C 1
ATOM 770 O O . MET A 1 98 ? -3.780 -7.297 13.747 1.00 96.38 98 MET A O 1
ATOM 774 N N . PHE A 1 99 ? -2.524 -5.531 14.352 1.00 95.94 99 PHE A N 1
ATOM 775 C CA . PHE A 1 99 ? -1.876 -5.358 13.056 1.00 95.94 99 PHE A CA 1
ATOM 776 C C . PHE A 1 99 ? -1.166 -6.643 12.612 1.00 95.94 99 PHE A C 1
ATOM 778 O O . PHE A 1 99 ? -1.475 -7.185 11.547 1.00 95.94 99 PHE A O 1
ATOM 785 N N . ASP A 1 100 ? -0.282 -7.168 13.464 1.00 94.25 100 ASP A N 1
ATOM 786 C CA . ASP A 1 100 ? 0.512 -8.368 13.193 1.00 94.25 100 ASP A CA 1
ATOM 787 C C . ASP A 1 100 ? -0.357 -9.625 13.034 1.00 94.25 100 ASP A C 1
ATOM 789 O O . ASP A 1 100 ? -0.037 -10.515 12.245 1.00 94.25 100 ASP A O 1
ATOM 793 N N . GLU A 1 101 ? -1.486 -9.709 13.743 1.00 96.25 101 GLU A N 1
ATOM 794 C CA . GLU A 1 101 ? -2.376 -10.871 13.701 1.00 96.25 101 GLU A CA 1
ATOM 795 C C . GLU A 1 101 ? -3.365 -10.850 12.528 1.00 96.25 101 GLU A C 1
ATOM 797 O O . GLU A 1 101 ? -3.918 -11.895 12.160 1.00 96.25 101 GLU A O 1
ATOM 802 N N . THR A 1 102 ? -3.642 -9.674 11.958 1.00 97.44 102 THR A N 1
ATOM 803 C CA . THR A 1 102 ? -4.728 -9.499 10.979 1.00 97.44 102 THR A CA 1
ATOM 804 C C . THR A 1 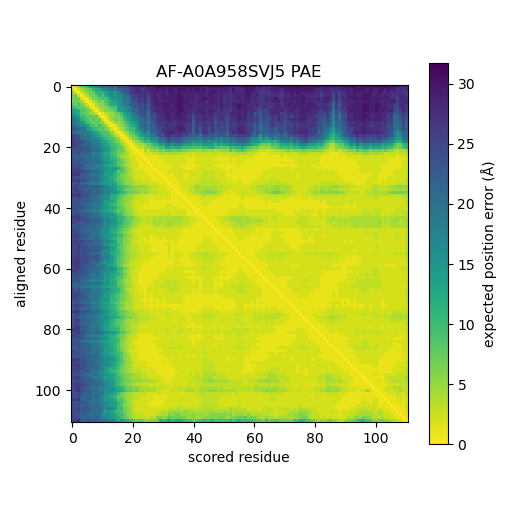102 ? -4.279 -9.071 9.596 1.00 97.44 102 THR A C 1
ATOM 806 O O . THR A 1 102 ? -5.076 -9.216 8.663 1.00 97.44 102 THR A O 1
ATOM 809 N N . VAL A 1 103 ? -3.038 -8.603 9.431 1.00 97.50 1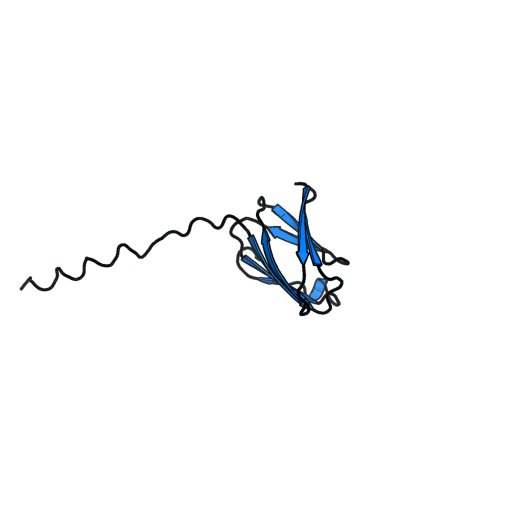03 VAL A N 1
ATOM 810 C CA . VAL A 1 103 ? -2.490 -8.305 8.108 1.00 97.50 103 VAL A CA 1
ATOM 811 C C . VAL A 1 103 ? -2.531 -9.557 7.230 1.00 97.50 103 VAL A C 1
ATOM 813 O O . VAL A 1 103 ? -1.957 -10.600 7.542 1.00 97.50 103 VAL A O 1
ATOM 816 N N . LYS A 1 104 ? -3.256 -9.469 6.114 1.00 97.38 104 LYS A N 1
ATOM 817 C CA . LYS A 1 104 ? -3.375 -10.556 5.137 1.00 97.38 104 LYS A CA 1
ATOM 818 C C . LYS A 1 104 ? -3.280 -10.008 3.731 1.00 97.38 104 LYS A C 1
ATOM 820 O O . LYS A 1 104 ? -3.848 -8.959 3.434 1.00 97.38 104 LYS A O 1
ATOM 825 N N . TYR A 1 105 ? -2.619 -10.778 2.879 1.00 97.31 105 TYR A N 1
ATOM 826 C CA . TYR A 1 105 ? -2.470 -10.502 1.460 1.00 97.31 105 TYR A CA 1
ATOM 827 C C . TYR A 1 105 ? -3.143 -11.597 0.640 1.00 97.31 105 TYR A C 1
ATOM 829 O O . TYR A 1 105 ? -3.190 -12.759 1.042 1.00 97.31 105 TYR A O 1
ATOM 837 N N . SER A 1 106 ? -3.684 -11.211 -0.506 1.00 97.81 106 SER A N 1
ATOM 838 C CA . SER A 1 106 ? -4.284 -12.115 -1.481 1.00 97.81 106 SER A CA 1
ATOM 839 C C . SER A 1 106 ? -4.115 -11.560 -2.895 1.00 97.81 106 SER A C 1
ATOM 841 O O . SER A 1 106 ? -3.784 -10.385 -3.064 1.00 97.81 106 SER A O 1
ATOM 843 N N . GLY A 1 107 ? -4.374 -12.396 -3.898 1.00 96.31 107 GLY A N 1
ATOM 844 C CA . GLY A 1 107 ? -4.262 -12.035 -5.310 1.00 96.31 107 GLY A CA 1
ATOM 845 C C . GLY A 1 107 ? -2.957 -12.520 -5.943 1.00 96.31 107 GLY A C 1
ATOM 846 O O . GLY A 1 107 ? -2.300 -13.422 -5.425 1.00 96.31 107 GLY A O 1
ATOM 847 N N . THR A 1 108 ? -2.610 -11.995 -7.116 1.00 95.62 108 THR A N 1
ATOM 848 C CA . THR A 1 108 ? -1.415 -12.443 -7.837 1.00 95.62 108 THR A CA 1
ATOM 849 C C . THR A 1 108 ? -0.165 -11.792 -7.246 1.00 95.62 108 THR A C 1
ATOM 851 O O . THR A 1 108 ? -0.084 -10.573 -7.103 1.00 95.62 108 THR A O 1
ATOM 854 N N . GLY A 1 109 ? 0.818 -12.622 -6.880 1.00 91.75 109 GLY A N 1
ATOM 855 C CA . GLY A 1 109 ? 2.053 -12.170 -6.234 1.00 91.75 109 GLY A CA 1
ATOM 856 C C . GLY A 1 109 ? 1.965 -11.971 -4.716 1.00 91.75 109 GLY A C 1
ATOM 857 O O . GLY A 1 109 ? 2.864 -11.359 -4.147 1.00 91.75 109 GLY A O 1
ATOM 858 N N . SER A 1 110 ? 0.910 -12.475 -4.061 1.00 91.56 110 SER A N 1
ATOM 859 C CA . SER A 1 110 ? 0.729 -12.431 -2.599 1.00 91.56 110 SER A CA 1
ATOM 860 C C . SER A 1 110 ? 1.198 -13.695 -1.859 1.00 91.56 110 SER A C 1
ATOM 862 O O . SER A 1 110 ? 0.784 -13.919 -0.721 1.00 91.56 110 SER A O 1
ATOM 864 N N . GLU A 1 111 ? 1.926 -14.569 -2.548 1.00 83.31 111 GLU A N 1
ATOM 865 C CA . GLU A 1 111 ? 2.378 -15.887 -2.078 1.00 83.31 111 GLU A CA 1
ATOM 866 C C . GLU A 1 111 ? 3.628 -15.844 -1.192 1.00 83.31 111 GLU A C 1
ATOM 868 O O . GLU A 1 111 ? 4.434 -14.894 -1.328 1.00 83.31 111 GLU A O 1
#

Nearest PDB structures (foldseek):
  3njx-assembly1_A  TM=6.705E-01  e=2.882E-02  Aspergillus aculeatus
  8fia-assembly1_A-2  TM=5.409E-01  e=4.479E-02  Drosophila melanogaster
  8r51-assembly1_A  TM=6.402E-01  e=5.974E-01  Mus musculus
  2bvt-assembly1_A  TM=3.604E-01  e=7.049E-01  Cellulomonas fimi
  2x2y-assembly2_B  TM=4.222E-01  e=1.443E+00  Cellulomonas fimi

Secondary structure (DSSP, 8-state):
--SSSSTTSSSGGGS---PPPP-SEEEEEEEES-SSS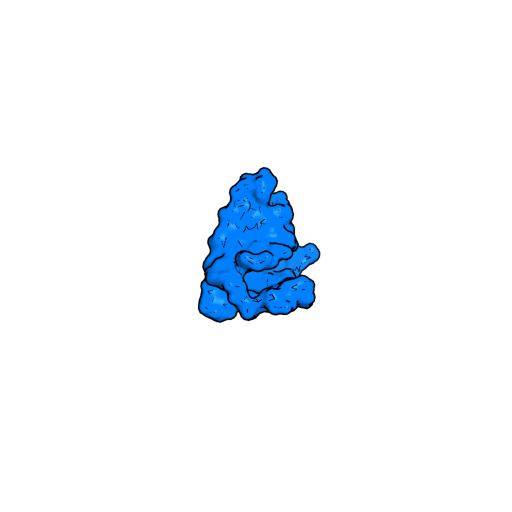EEEEEETTTTEEEEEEPPTTSEEEEEE---SEEEEEE-SS-EEEEEE-TT-EEEEEEEGGGHHHH-EEEEET--